Protein AF-A0A6P0RMG4-F1 (afdb_monomer)

Sequence (96 aa):
MMQESVIYQDILQKGKQIGEKRGLQIGLEQGEERGLQKGKASLVITLITYRFGNISEEIEAKIRSLSLSELNELAIALLNVTSLDDVMNWLSQFQN

Foldseek 3Di:
DCCPDPVNVVVVVVVVVVVVVVVVVVCVVVVVQLVLLQVLLVVLLVLCCVQANDDDPVLSVLSSPDHPVLSVVSVVVSVVDDYPVSSVVSSVVPDD

Solvent-accessible surface area (backbone atoms only — not comparable to full-atom values): 5544 Å² total; per-residue (Å²): 130,64,83,82,35,68,69,46,50,52,50,51,50,52,51,50,53,51,47,53,54,51,50,51,52,55,50,50,56,54,46,52,54,53,49,51,38,53,51,50,30,52,51,48,49,50,53,48,33,71,74,71,40,88,74,56,71,68,58,53,51,55,50,63,68,45,51,67,64,56,48,51,53,47,57,58,49,61,76,74,53,88,49,68,65,52,52,51,63,55,57,60,75,71,72,128

Radius of gyration: 22.78 Å; Cα contacts (8 Å, |Δi|>4): 42; chains: 1; bounding box: 42×23×68 Å

pLDDT: mean 92.43, std 9.29, range [44.78, 98.44]

Secondary structure (DSSP, 8-state):
--TT-HHHHHHHHHHHHHHHHHHHHHHHHHHHHHHHHHHHHHHHHHHHHHHH----HHHHHHHHHS-HHHHHHHHHHTTT--SHHHHHHHHGGG--

Structure (mmCIF, N/CA/C/O backbone):
data_AF-A0A6P0RMG4-F1
#
_entry.id   AF-A0A6P0RMG4-F1
#
loop_
_atom_site.group_PDB
_atom_site.id
_atom_site.type_symbol
_atom_site.label_atom_id
_atom_site.label_alt_id
_atom_site.label_comp_id
_atom_site.label_asym_id
_atom_site.label_entity_id
_atom_site.label_seq_id
_atom_site.pdbx_PDB_ins_code
_atom_site.Cartn_x
_atom_site.Cartn_y
_atom_site.Cartn_z
_atom_site.occupancy
_atom_site.B_iso_or_equiv
_atom_site.auth_seq_id
_atom_site.auth_comp_id
_atom_site.auth_asym_id
_atom_site.auth_atom_id
_atom_site.pdbx_PDB_model_num
ATOM 1 N N . MET A 1 1 ? 24.652 12.154 -46.753 1.00 54.66 1 MET A N 1
ATOM 2 C CA . MET A 1 1 ? 23.452 11.515 -46.174 1.00 54.66 1 MET A CA 1
ATOM 3 C C . MET A 1 1 ? 23.912 10.567 -45.074 1.00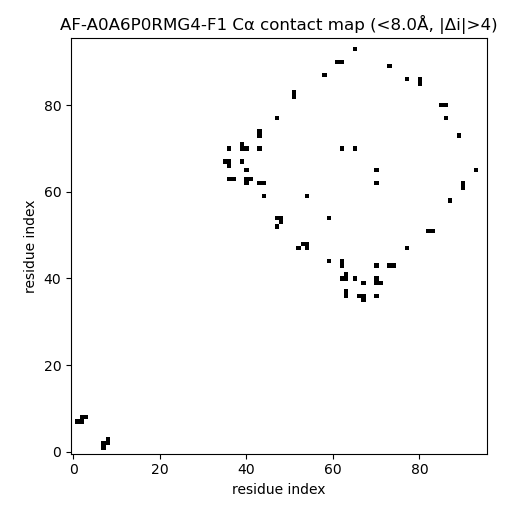 54.66 1 MET A C 1
ATOM 5 O O . MET A 1 1 ? 24.592 9.603 -45.383 1.00 54.66 1 MET A O 1
ATOM 9 N N . MET A 1 2 ? 23.664 10.894 -43.800 1.00 68.75 2 MET A N 1
ATOM 10 C CA . MET A 1 2 ? 24.051 10.045 -42.651 1.00 68.75 2 MET A CA 1
ATOM 11 C C . MET A 1 2 ? 22.919 9.115 -42.188 1.00 68.75 2 MET A C 1
ATOM 13 O O . MET A 1 2 ? 23.192 8.102 -41.559 1.00 68.75 2 MET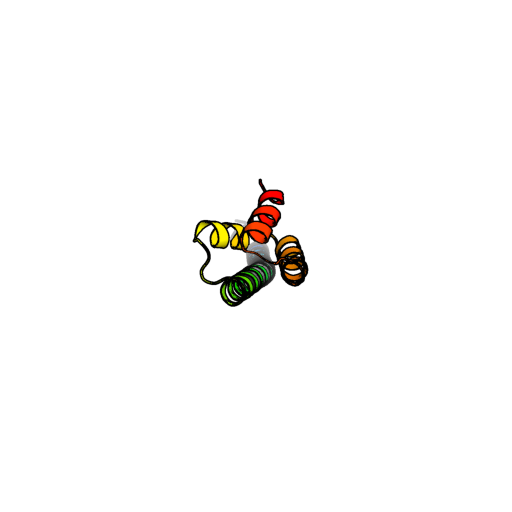 A O 1
ATOM 17 N N . GLN A 1 3 ? 21.666 9.440 -42.517 1.00 65.50 3 GLN A N 1
ATOM 18 C CA . GLN A 1 3 ? 20.473 8.735 -42.027 1.00 65.50 3 GLN A CA 1
ATOM 19 C C . GLN A 1 3 ? 20.254 7.351 -42.669 1.00 65.50 3 GLN A C 1
ATOM 21 O O . GLN A 1 3 ? 19.551 6.515 -42.109 1.00 65.50 3 GLN A O 1
ATOM 26 N N . GLU A 1 4 ? 20.898 7.083 -43.806 1.00 65.75 4 GLU A N 1
ATOM 27 C CA . GLU A 1 4 ? 20.872 5.782 -44.493 1.00 65.75 4 GLU A CA 1
ATOM 28 C C . GLU A 1 4 ? 22.114 4.928 -44.192 1.00 65.75 4 GLU A C 1
ATOM 30 O O . GLU A 1 4 ? 22.232 3.803 -44.670 1.00 65.75 4 GLU A O 1
ATOM 35 N N . SER A 1 5 ? 23.063 5.445 -43.400 1.00 84.94 5 SER A N 1
ATOM 36 C CA . SER A 1 5 ? 24.239 4.668 -43.013 1.00 84.94 5 SER A CA 1
ATOM 37 C C . SER A 1 5 ? 23.824 3.503 -42.118 1.00 84.94 5 SER A C 1
ATOM 39 O O . SER A 1 5 ? 23.082 3.688 -41.152 1.00 84.94 5 SER A O 1
ATOM 41 N N . VAL A 1 6 ? 24.372 2.318 -42.382 1.00 84.75 6 VAL A N 1
ATOM 42 C CA . VAL A 1 6 ? 24.205 1.123 -41.536 1.00 84.75 6 VAL A CA 1
ATOM 43 C C . VAL A 1 6 ? 24.552 1.434 -40.075 1.00 84.75 6 VAL A C 1
ATOM 45 O O . VAL A 1 6 ? 23.834 1.038 -39.165 1.00 84.75 6 VAL A O 1
ATOM 48 N N . ILE A 1 7 ? 25.580 2.260 -39.852 1.00 86.94 7 ILE A N 1
ATOM 49 C CA . ILE A 1 7 ? 26.005 2.693 -38.513 1.00 86.94 7 ILE A CA 1
ATOM 50 C C . ILE A 1 7 ? 24.896 3.488 -37.802 1.00 86.94 7 ILE A C 1
ATOM 52 O O . ILE A 1 7 ? 24.707 3.348 -36.596 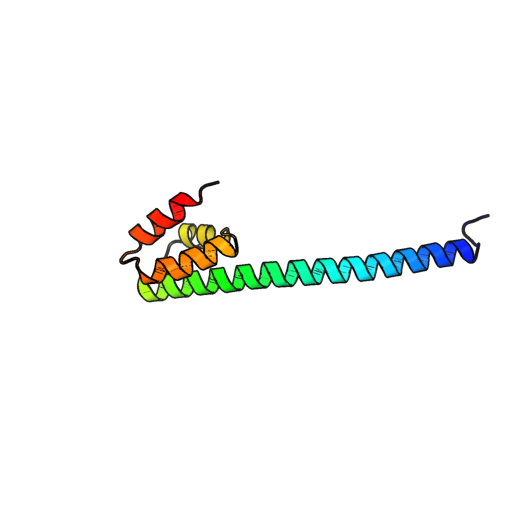1.00 86.94 7 ILE A O 1
ATOM 56 N N . TYR A 1 8 ? 24.145 4.317 -38.531 1.00 87.38 8 TYR A N 1
ATOM 57 C CA . TYR A 1 8 ? 23.041 5.093 -37.962 1.00 87.38 8 TYR A CA 1
ATOM 58 C C . TYR A 1 8 ? 21.865 4.190 -37.568 1.00 87.38 8 TYR A C 1
ATOM 60 O O . TYR A 1 8 ? 21.330 4.325 -36.466 1.00 87.38 8 TYR A O 1
ATOM 68 N N . GLN A 1 9 ? 21.515 3.228 -38.427 1.00 88.06 9 GLN A N 1
ATOM 69 C CA . GLN A 1 9 ? 20.476 2.235 -38.139 1.00 88.06 9 GLN A CA 1
ATOM 70 C C . GLN A 1 9 ? 20.848 1.364 -36.929 1.00 88.06 9 GLN A C 1
ATOM 72 O O . GLN A 1 9 ? 20.015 1.159 -36.047 1.00 88.06 9 GLN A O 1
ATOM 77 N N . ASP A 1 10 ? 22.115 0.956 -36.815 1.00 91.31 10 ASP A N 1
ATOM 78 C CA . ASP A 1 10 ? 22.625 0.209 -35.662 1.00 91.31 10 ASP A CA 1
ATOM 79 C C . ASP A 1 10 ? 22.509 1.003 -34.355 1.00 91.31 10 ASP A C 1
ATOM 81 O O . ASP A 1 10 ? 22.128 0.452 -33.319 1.00 91.31 10 ASP A O 1
ATOM 85 N N . ILE A 1 11 ? 22.832 2.301 -34.373 1.00 93.56 11 ILE A N 1
ATOM 86 C CA . ILE A 1 11 ? 22.707 3.170 -33.193 1.00 93.56 11 ILE A CA 1
ATOM 87 C C . ILE A 1 11 ? 21.238 3.304 -32.782 1.00 93.56 11 ILE A C 1
ATOM 89 O O . ILE A 1 11 ? 20.929 3.171 -31.596 1.00 93.56 11 ILE A O 1
ATOM 93 N N . LEU A 1 12 ? 20.328 3.520 -33.737 1.00 93.50 12 LEU A N 1
ATOM 94 C CA . LEU A 1 12 ? 18.891 3.595 -33.462 1.00 93.50 12 LEU A CA 1
ATOM 95 C C . LEU A 1 12 ? 18.350 2.278 -32.900 1.00 93.50 12 LEU A C 1
ATOM 97 O O . LEU A 1 12 ? 17.626 2.284 -31.902 1.00 93.50 12 LEU A O 1
ATOM 101 N N . GLN A 1 13 ? 18.732 1.146 -33.493 1.00 94.31 13 GLN A N 1
ATOM 102 C CA . GLN A 1 13 ? 18.304 -0.172 -33.036 1.00 94.31 13 GLN A CA 1
ATOM 103 C C . GLN A 1 13 ? 18.817 -0.466 -31.622 1.00 94.31 13 GLN A C 1
ATOM 105 O O . GLN A 1 13 ? 18.040 -0.897 -30.766 1.00 94.31 13 GLN A O 1
ATOM 110 N N . LYS A 1 14 ? 20.092 -0.175 -31.337 1.00 95.00 14 LYS A N 1
ATOM 111 C CA . LYS A 1 14 ? 20.665 -0.297 -29.987 1.00 95.00 14 LYS A CA 1
ATOM 112 C C . LYS A 1 14 ? 19.959 0.626 -28.997 1.00 95.00 14 LYS A C 1
ATOM 114 O O . LYS A 1 14 ? 19.623 0.188 -27.900 1.00 95.00 14 LYS A O 1
ATOM 119 N N . GLY A 1 15 ? 19.691 1.873 -29.383 1.00 97.25 15 GLY A N 1
ATOM 120 C CA . GLY A 1 15 ? 18.955 2.835 -28.564 1.00 97.25 15 GLY A CA 1
ATOM 121 C C . GLY A 1 15 ? 17.563 2.327 -28.189 1.00 97.25 15 GLY A C 1
ATOM 122 O O . GLY A 1 15 ? 17.209 2.332 -27.010 1.00 97.25 15 GLY A O 1
ATOM 123 N N . LYS A 1 16 ? 16.814 1.801 -29.165 1.00 97.50 16 LYS A N 1
ATOM 124 C CA . LYS A 1 16 ? 15.497 1.190 -28.942 1.00 97.50 16 LYS A CA 1
ATOM 125 C C . LYS A 1 16 ? 15.578 0.002 -27.980 1.00 97.50 16 LYS 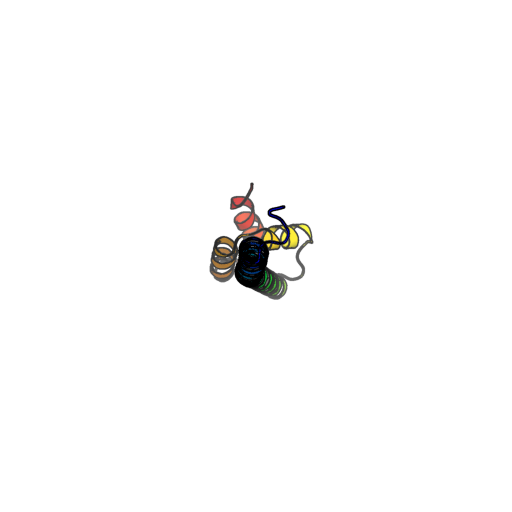A C 1
ATOM 127 O O . LYS A 1 16 ? 14.846 -0.025 -26.998 1.00 97.50 16 LYS A O 1
ATOM 132 N N . GLN A 1 17 ? 16.507 -0.928 -28.206 1.00 97.00 17 GLN A N 1
ATOM 133 C CA . GLN A 1 17 ? 16.689 -2.099 -27.338 1.00 97.00 17 GLN A CA 1
ATOM 134 C C . GLN A 1 17 ? 17.053 -1.713 -25.898 1.00 97.00 17 GLN A C 1
ATOM 136 O O . GLN A 1 17 ? 16.553 -2.313 -24.948 1.00 97.00 17 GLN A O 1
ATOM 141 N N . ILE A 1 18 ? 17.922 -0.714 -25.717 1.00 97.75 18 ILE A N 1
ATOM 142 C CA . ILE A 1 18 ? 18.284 -0.200 -24.390 1.00 97.75 18 ILE A CA 1
ATOM 143 C C . ILE A 1 18 ? 17.066 0.453 -23.728 1.00 97.75 18 ILE A C 1
ATOM 145 O O . ILE A 1 18 ? 16.820 0.212 -22.547 1.00 97.75 18 ILE A O 1
ATOM 149 N N . GLY A 1 19 ? 16.302 1.250 -24.478 1.00 98.06 19 GLY A N 1
ATOM 150 C CA . GLY A 1 19 ? 15.077 1.888 -24.000 1.00 98.06 19 GLY A CA 1
ATOM 151 C C . GLY A 1 19 ? 14.029 0.875 -23.540 1.00 98.06 19 GLY A C 1
ATOM 152 O O . GLY A 1 19 ? 13.524 0.996 -22.429 1.00 98.06 19 GLY A O 1
ATOM 153 N N . GLU A 1 20 ? 13.764 -0.160 -24.339 1.00 98.00 20 GLU A N 1
ATOM 154 C CA . GLU A 1 20 ? 12.825 -1.239 -24.002 1.00 98.00 20 GLU A CA 1
ATOM 155 C C . GLU A 1 20 ? 13.268 -2.008 -22.752 1.00 98.00 20 GLU A C 1
ATOM 157 O O . GLU A 1 20 ? 12.469 -2.202 -21.837 1.00 98.00 20 GLU A O 1
ATOM 162 N N . LYS A 1 21 ? 14.553 -2.382 -22.663 1.00 97.75 21 LYS A N 1
ATOM 163 C CA . LYS A 1 21 ? 15.095 -3.075 -21.483 1.00 97.75 21 LYS A CA 1
ATOM 164 C C . LYS A 1 21 ? 14.978 -2.231 -20.215 1.00 97.75 21 LYS A C 1
ATOM 166 O O . LYS A 1 21 ? 14.526 -2.737 -19.193 1.00 97.75 21 LYS A O 1
ATOM 171 N N . ARG A 1 22 ? 15.357 -0.949 -20.280 1.00 97.50 22 ARG A N 1
ATOM 172 C CA . ARG A 1 22 ? 15.256 -0.028 -19.135 1.00 97.50 22 ARG A CA 1
ATOM 173 C C . ARG A 1 22 ? 13.805 0.215 -18.737 1.00 97.50 22 ARG A C 1
ATOM 175 O O . ARG A 1 22 ? 13.496 0.174 -17.555 1.00 97.50 22 ARG A O 1
ATOM 182 N N . GLY A 1 23 ? 12.925 0.440 -19.711 1.00 98.25 23 GLY A N 1
ATOM 183 C CA . GLY A 1 23 ? 11.501 0.652 -19.467 1.00 98.25 23 GLY A CA 1
ATOM 184 C C . GLY A 1 23 ? 10.846 -0.552 -18.795 1.00 98.25 23 GLY A C 1
ATOM 185 O O . GLY A 1 23 ? 10.119 -0.378 -17.821 1.00 98.25 23 GLY A O 1
ATOM 186 N N . LEU A 1 24 ? 11.157 -1.767 -19.259 1.00 98.38 24 LEU A N 1
ATOM 187 C CA . LEU A 1 24 ? 10.673 -2.997 -18.636 1.00 98.38 24 LEU A CA 1
ATOM 188 C C . LEU A 1 24 ? 11.190 -3.147 -17.203 1.00 98.38 24 LEU A C 1
ATOM 190 O O . LEU A 1 24 ? 10.400 -3.431 -16.309 1.00 98.38 24 LEU A O 1
ATOM 194 N N . GLN A 1 25 ? 12.489 -2.931 -16.978 1.00 98.00 25 GLN A N 1
ATOM 195 C CA . GLN A 1 25 ? 13.082 -3.044 -15.646 1.00 98.00 25 GLN A CA 1
ATOM 196 C C . GLN A 1 25 ? 12.446 -2.056 -14.656 1.00 98.00 25 GLN A C 1
ATOM 198 O O . GLN A 1 25 ? 11.955 -2.472 -13.611 1.00 98.00 25 GLN A O 1
ATOM 203 N N . ILE A 1 26 ? 12.374 -0.773 -15.022 1.00 98.00 26 ILE A N 1
ATOM 204 C CA . ILE A 1 26 ? 11.762 0.270 -14.185 1.00 98.00 26 ILE A CA 1
ATO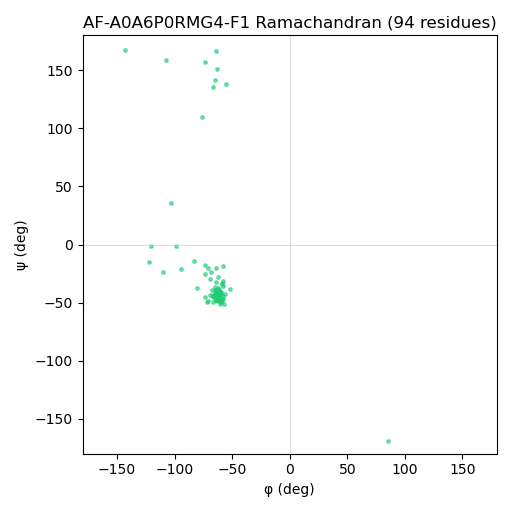M 205 C C . ILE A 1 26 ? 10.282 -0.044 -13.931 1.00 98.00 26 ILE A C 1
ATOM 207 O O . ILE A 1 26 ? 9.793 0.122 -12.817 1.00 98.00 26 ILE A O 1
ATOM 211 N N . GLY A 1 27 ? 9.558 -0.506 -14.955 1.00 98.38 27 GLY A N 1
ATOM 212 C CA . GLY A 1 27 ? 8.145 -0.857 -14.833 1.00 98.38 27 GLY A CA 1
ATOM 213 C C . GLY A 1 27 ? 7.894 -2.035 -13.889 1.00 98.38 27 GLY A C 1
ATOM 214 O O . GLY A 1 27 ? 6.934 -1.994 -13.120 1.00 98.38 27 GLY A O 1
ATOM 215 N N . LEU A 1 28 ? 8.755 -3.056 -13.918 1.00 98.44 28 LEU A N 1
ATOM 216 C CA . LEU A 1 28 ? 8.680 -4.201 -13.007 1.00 98.44 28 LEU A CA 1
ATOM 217 C C . LEU A 1 28 ? 8.963 -3.784 -11.563 1.00 98.44 28 LEU A C 1
ATOM 219 O O . LEU A 1 28 ? 8.146 -4.072 -10.694 1.00 98.44 28 LEU A O 1
ATOM 223 N N . GLU A 1 29 ? 10.050 -3.046 -11.326 1.00 97.69 29 GLU A N 1
ATOM 224 C CA . GLU A 1 29 ? 10.429 -2.565 -9.989 1.00 97.69 29 GLU A CA 1
ATOM 225 C C . GLU A 1 29 ? 9.326 -1.674 -9.385 1.00 97.69 29 GLU A C 1
ATOM 227 O O . GLU A 1 29 ? 8.851 -1.922 -8.275 1.00 97.69 29 GLU A O 1
ATOM 232 N N . GLN A 1 30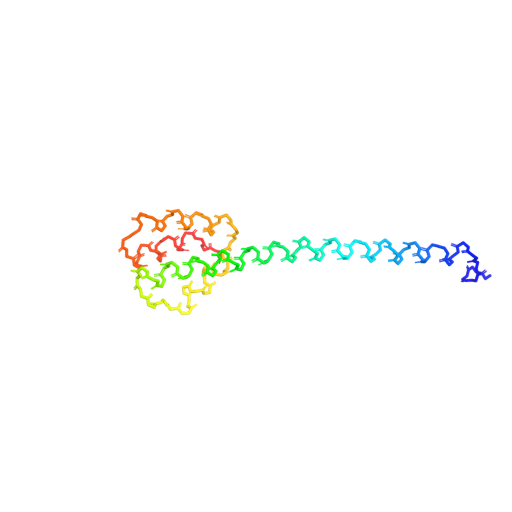 ? 8.820 -0.696 -10.148 1.00 96.88 30 GLN A N 1
ATOM 233 C CA . GLN A 1 30 ? 7.720 0.166 -9.696 1.00 96.88 30 GLN A CA 1
ATOM 234 C C . GLN A 1 30 ? 6.412 -0.607 -9.489 1.00 96.88 30 GLN A C 1
ATOM 236 O O . GLN A 1 30 ? 5.618 -0.271 -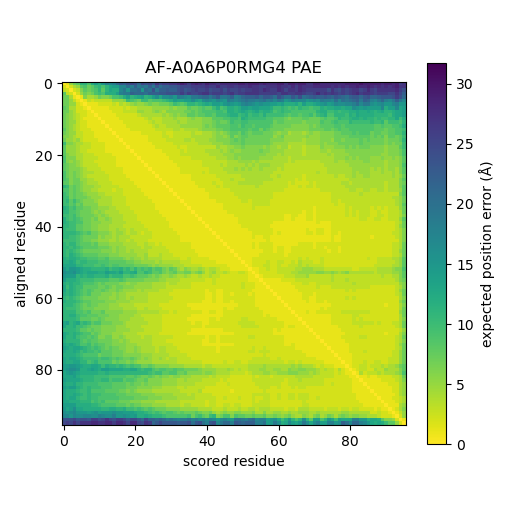8.608 1.00 96.88 30 GLN A O 1
ATOM 241 N N . GLY A 1 31 ? 6.142 -1.604 -10.333 1.00 98.00 31 GLY A N 1
ATOM 242 C CA . GLY A 1 31 ? 4.951 -2.442 -10.235 1.00 98.00 31 GLY A CA 1
ATOM 243 C C . GLY A 1 31 ? 4.958 -3.303 -8.976 1.00 98.00 31 GLY A C 1
ATOM 244 O O . GLY A 1 31 ? 3.945 -3.365 -8.277 1.00 98.00 31 GLY A O 1
ATOM 245 N N . GLU A 1 32 ? 6.099 -3.917 -8.668 1.00 97.88 32 GLU A N 1
ATOM 246 C CA . GLU A 1 32 ? 6.305 -4.730 -7.470 1.00 97.88 32 GLU A CA 1
ATOM 247 C C . GLU A 1 32 ? 6.162 -3.892 -6.196 1.00 97.88 32 GLU A C 1
ATOM 249 O O . GLU A 1 32 ? 5.374 -4.246 -5.317 1.00 97.88 32 GLU A O 1
ATOM 254 N N . GLU A 1 33 ? 6.826 -2.734 -6.129 1.00 95.81 33 GLU A N 1
ATOM 255 C CA . GLU A 1 33 ? 6.758 -1.840 -4.969 1.00 95.81 33 GLU A CA 1
ATOM 256 C C . GLU A 1 33 ? 5.324 -1.345 -4.712 1.00 95.81 33 GLU A C 1
ATOM 258 O O . GLU A 1 33 ? 4.795 -1.474 -3.602 1.00 95.81 33 GLU A O 1
ATOM 263 N N . ARG A 1 34 ? 4.640 -0.859 -5.759 1.00 95.94 34 ARG A N 1
ATOM 264 C CA . ARG A 1 34 ? 3.237 -0.414 -5.663 1.00 95.94 34 ARG A CA 1
ATOM 265 C C . ARG A 1 34 ? 2.301 -1.561 -5.293 1.00 95.94 34 ARG A C 1
ATOM 267 O O . ARG A 1 34 ? 1.347 -1.353 -4.542 1.00 95.94 34 ARG A O 1
ATOM 274 N N . GLY A 1 35 ? 2.531 -2.752 -5.842 1.00 98.12 35 GLY A N 1
ATOM 275 C CA . GLY A 1 35 ? 1.748 -3.950 -5.545 1.00 98.12 35 GLY A CA 1
ATOM 276 C C . GLY A 1 35 ? 1.874 -4.352 -4.078 1.00 98.12 35 GLY A C 1
ATOM 277 O O . GLY A 1 35 ? 0.862 -4.572 -3.409 1.00 98.12 35 GLY A O 1
ATOM 278 N N . LEU A 1 36 ? 3.101 -4.355 -3.557 1.00 97.75 36 LEU A N 1
ATOM 279 C CA . LEU A 1 36 ? 3.386 -4.660 -2.160 1.00 97.75 36 LEU A CA 1
ATOM 280 C C . LEU A 1 36 ? 2.744 -3.637 -1.212 1.00 97.75 36 LEU A C 1
ATOM 282 O O . LEU A 1 36 ? 2.116 -4.033 -0.229 1.00 97.75 36 LEU A O 1
ATOM 286 N N . GLN A 1 37 ? 2.843 -2.338 -1.517 1.00 97.12 37 GLN A N 1
ATOM 287 C CA . GLN A 1 37 ? 2.248 -1.276 -0.696 1.00 97.12 37 GLN A CA 1
ATOM 288 C C . GLN A 1 37 ? 0.724 -1.402 -0.648 1.00 97.12 37 GLN A C 1
ATOM 290 O O . GLN A 1 37 ? 0.137 -1.418 0.435 1.00 97.12 37 GLN A O 1
ATOM 295 N N . LYS A 1 38 ? 0.081 -1.584 -1.808 1.00 98.12 38 LYS A N 1
ATOM 296 C CA . LYS A 1 38 ? -1.372 -1.799 -1.894 1.00 98.12 38 LYS A CA 1
ATOM 297 C C . LYS A 1 38 ? -1.813 -3.046 -1.131 1.00 98.12 38 LYS A C 1
ATOM 299 O O . LYS A 1 38 ? -2.820 -2.994 -0.426 1.00 98.12 38 LYS A O 1
ATOM 304 N N . GLY A 1 39 ? -1.064 -4.142 -1.253 1.00 98.38 39 GLY A N 1
ATOM 305 C CA . GLY A 1 39 ? -1.341 -5.389 -0.542 1.00 98.38 39 GLY A CA 1
ATOM 306 C C . GLY A 1 39 ? -1.271 -5.217 0.976 1.00 98.38 39 GLY A C 1
ATOM 307 O O . GLY A 1 39 ? -2.205 -5.601 1.680 1.00 98.38 39 GLY A O 1
ATOM 308 N N . LYS A 1 40 ? -0.216 -4.570 1.483 1.00 98.06 40 LYS A N 1
ATOM 309 C CA . LYS A 1 40 ? -0.069 -4.289 2.918 1.00 98.06 40 LYS A CA 1
ATOM 310 C C . LYS A 1 40 ? -1.143 -3.344 3.445 1.00 98.06 40 LYS A C 1
ATOM 312 O O . LYS A 1 40 ? -1.741 -3.648 4.471 1.00 98.06 40 LYS A O 1
ATOM 317 N N . ALA A 1 41 ? -1.436 -2.255 2.735 1.00 98.19 41 ALA A N 1
ATOM 318 C CA . ALA A 1 41 ? -2.510 -1.339 3.115 1.00 98.19 41 ALA A CA 1
ATOM 319 C C . ALA A 1 41 ? -3.858 -2.067 3.190 1.00 98.19 41 ALA A C 1
ATOM 321 O O . ALA A 1 41 ? -4.585 -1.922 4.168 1.00 98.19 41 ALA A O 1
ATOM 322 N N . SER A 1 42 ? -4.164 -2.914 2.201 1.00 98.25 42 SER A N 1
ATOM 323 C CA . SER A 1 42 ? -5.385 -3.722 2.209 1.00 98.25 42 SER A CA 1
ATOM 324 C C . SER A 1 42 ? -5.438 -4.689 3.390 1.00 98.25 42 SER A C 1
ATOM 326 O O . SER A 1 42 ? -6.501 -4.858 3.975 1.00 98.25 42 SER A O 1
ATOM 328 N N . LEU A 1 43 ? -4.319 -5.325 3.745 1.00 97.94 43 LEU A N 1
ATOM 329 C CA . LEU A 1 43 ? -4.258 -6.217 4.901 1.00 97.94 43 LEU A CA 1
ATOM 330 C C . LEU A 1 43 ? -4.495 -5.450 6.205 1.00 97.94 43 LEU A C 1
ATOM 332 O O . LEU A 1 43 ? -5.301 -5.883 7.021 1.00 97.94 43 LEU A O 1
ATOM 336 N N . VAL A 1 44 ? -3.832 -4.307 6.384 1.00 97.50 44 VAL A N 1
ATOM 337 C CA . VAL A 1 44 ? -3.996 -3.445 7.563 1.00 97.50 44 VAL A CA 1
ATOM 338 C C . VAL A 1 44 ? -5.446 -2.987 7.709 1.00 97.50 44 VAL A C 1
ATOM 340 O O . VAL A 1 44 ? -6.008 -3.118 8.793 1.00 97.50 44 VAL A O 1
ATOM 343 N N . ILE A 1 45 ? -6.074 -2.526 6.622 1.00 97.62 45 ILE A N 1
ATOM 344 C CA . ILE A 1 45 ? -7.497 -2.157 6.612 1.00 97.62 45 ILE A CA 1
ATOM 345 C C . ILE A 1 45 ? -8.349 -3.351 7.049 1.00 97.62 45 ILE A C 1
ATOM 347 O O . ILE A 1 45 ? -9.109 -3.223 8.001 1.00 97.62 45 ILE A O 1
ATOM 351 N N . THR A 1 46 ? -8.161 -4.532 6.449 1.00 97.56 46 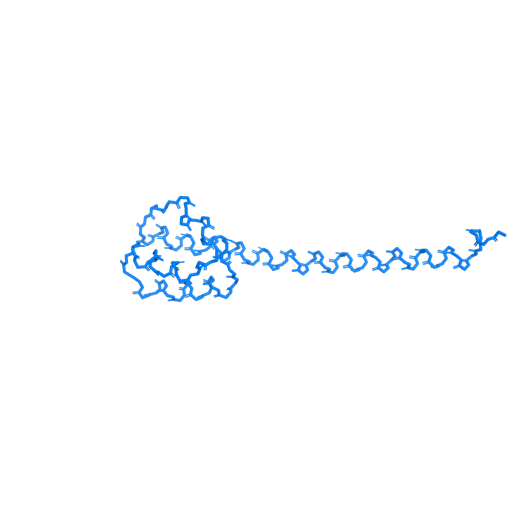THR A N 1
ATOM 352 C CA . THR A 1 46 ? -8.899 -5.749 6.831 1.00 97.56 46 THR A CA 1
ATOM 353 C C . THR A 1 46 ? -8.737 -6.088 8.314 1.00 97.56 46 THR A C 1
ATOM 355 O O . THR A 1 46 ? -9.719 -6.433 8.968 1.00 97.56 46 THR A O 1
ATOM 358 N N . LEU A 1 47 ? -7.524 -5.982 8.867 1.00 95.75 47 LEU A N 1
ATOM 359 C CA . LEU A 1 47 ? -7.259 -6.254 10.283 1.00 95.75 47 LEU A CA 1
ATOM 360 C C . LEU A 1 47 ? -7.990 -5.272 11.204 1.00 95.75 47 LEU A C 1
ATOM 362 O O . LEU A 1 47 ? -8.612 -5.692 12.180 1.00 95.75 47 LEU A O 1
ATOM 366 N N . ILE A 1 48 ? -7.940 -3.978 10.883 1.00 96.12 48 ILE A N 1
ATOM 367 C CA . ILE A 1 48 ? -8.637 -2.931 11.639 1.00 96.12 48 ILE A CA 1
ATOM 368 C C . ILE A 1 48 ? -10.146 -3.150 11.548 1.00 96.12 48 ILE A C 1
ATOM 370 O O . ILE A 1 48 ? -10.815 -3.168 12.579 1.00 96.12 48 ILE A O 1
ATOM 374 N N . THR A 1 49 ? -10.669 -3.389 10.343 1.00 96.12 49 THR A N 1
ATOM 375 C CA . THR A 1 49 ? -12.099 -3.616 10.121 1.00 96.12 49 THR A CA 1
ATOM 376 C C . THR A 1 49 ? -12.602 -4.853 10.856 1.00 96.12 49 THR A C 1
ATOM 378 O O . THR A 1 49 ? -13.676 -4.830 11.452 1.00 96.12 49 THR A O 1
ATOM 381 N N . TYR A 1 50 ? -11.816 -5.931 10.872 1.00 95.56 50 TYR A N 1
ATOM 382 C CA . TYR A 1 50 ? -12.169 -7.148 11.597 1.00 95.56 50 TYR A CA 1
ATOM 383 C C . TYR A 1 50 ? -12.172 -6.940 13.117 1.00 95.56 50 TYR A C 1
ATOM 385 O O . TYR A 1 50 ? -13.036 -7.472 13.812 1.00 95.56 50 TYR A O 1
ATOM 393 N N . ARG A 1 51 ? -11.214 -6.170 13.648 1.00 94.56 51 ARG A N 1
ATOM 394 C CA . ARG A 1 51 ? -11.061 -5.974 15.095 1.00 94.56 51 ARG A CA 1
ATOM 395 C C . ARG A 1 51 ? -12.019 -4.931 15.673 1.00 94.56 51 ARG A C 1
ATOM 397 O O . ARG A 1 51 ? -12.487 -5.107 16.795 1.00 94.56 51 ARG A O 1
ATOM 404 N N . PHE A 1 52 ? -12.283 -3.856 14.936 1.00 94.25 52 PHE A N 1
ATOM 405 C CA . PHE A 1 52 ? -12.991 -2.675 15.440 1.00 94.25 52 PHE A CA 1
ATOM 406 C C . PHE A 1 52 ? -14.289 -2.355 14.687 1.00 94.25 52 PHE A C 1
ATOM 408 O O . PHE A 1 52 ? -15.002 -1.432 15.074 1.00 94.25 52 PHE A O 1
ATOM 415 N N . GLY A 1 53 ? -14.629 -3.130 13.655 1.00 92.62 53 GLY A N 1
ATOM 416 C CA . GLY A 1 53 ? -15.778 -2.872 12.791 1.00 92.62 53 GLY A CA 1
ATOM 417 C C . GLY A 1 53 ? -15.450 -1.895 11.663 1.00 92.62 53 GLY A C 1
ATOM 418 O O . GLY A 1 53 ? -14.291 -1.581 11.404 1.00 92.62 53 GLY A O 1
ATOM 419 N N . ASN A 1 54 ? -16.476 -1.426 10.952 1.00 92.50 54 ASN A N 1
ATOM 420 C CA . ASN A 1 54 ? -16.281 -0.524 9.817 1.00 92.50 54 ASN A CA 1
ATOM 421 C C . ASN A 1 54 ? -15.486 0.732 10.205 1.00 92.50 54 ASN A C 1
ATOM 423 O O . ASN A 1 54 ? -15.749 1.358 11.230 1.00 92.50 54 ASN A O 1
ATOM 427 N N . ILE A 1 55 ? -14.564 1.120 9.328 1.00 94.25 55 ILE A N 1
ATOM 428 C CA . ILE A 1 55 ? -13.810 2.371 9.425 1.00 94.25 55 ILE A CA 1
ATOM 429 C C . ILE A 1 55 ? -14.289 3.357 8.362 1.00 94.25 55 ILE A C 1
ATOM 431 O O . ILE A 1 55 ? -14.921 2.964 7.382 1.00 94.25 55 ILE A O 1
ATOM 435 N N . SER A 1 56 ? -14.034 4.647 8.575 1.00 93.75 56 SER A N 1
ATOM 436 C CA . SER A 1 56 ? -14.406 5.687 7.615 1.00 93.75 56 SER A CA 1
ATOM 437 C C . SER A 1 56 ? -13.499 5.670 6.380 1.00 93.75 56 SER A C 1
ATOM 439 O O . SER A 1 56 ? -12.343 5.243 6.439 1.00 93.75 56 SER A O 1
ATOM 441 N N . GLU A 1 57 ? -14.001 6.215 5.269 1.00 93.88 57 GLU A N 1
ATOM 442 C CA . GLU A 1 57 ? -13.219 6.393 4.036 1.00 93.88 57 GLU A CA 1
ATOM 443 C C . GLU A 1 57 ? -11.960 7.246 4.258 1.00 93.88 57 GLU A C 1
ATOM 445 O O . GLU A 1 57 ? -10.931 7.011 3.630 1.00 93.88 57 GLU A O 1
ATOM 450 N N . GLU A 1 58 ? -12.013 8.205 5.187 1.00 92.31 58 GLU A N 1
ATOM 451 C CA . GLU A 1 58 ? -10.867 9.035 5.566 1.00 92.31 58 GLU A CA 1
ATOM 452 C C . GLU A 1 58 ? -9.732 8.195 6.172 1.00 92.31 58 GLU A C 1
ATOM 454 O O . GLU A 1 58 ? -8.570 8.339 5.782 1.00 92.31 58 GLU A O 1
ATOM 459 N N . ILE A 1 59 ? -10.065 7.274 7.084 1.00 92.44 59 ILE A N 1
ATOM 460 C CA . ILE A 1 59 ? -9.085 6.374 7.702 1.00 92.44 59 ILE A CA 1
ATOM 461 C C . ILE A 1 59 ? -8.503 5.433 6.645 1.00 92.44 59 ILE A C 1
ATOM 463 O O . ILE A 1 59 ? -7.286 5.250 6.592 1.00 92.44 59 ILE A O 1
ATOM 467 N N . GLU A 1 60 ? -9.340 4.876 5.764 1.00 95.69 60 GLU A N 1
ATOM 468 C CA . GLU A 1 60 ? -8.856 4.045 4.657 1.00 95.69 60 GLU A CA 1
ATOM 469 C C . GLU A 1 60 ? -7.896 4.800 3.737 1.00 95.69 60 GLU A C 1
ATOM 471 O O . GLU A 1 60 ? -6.830 4.278 3.400 1.00 95.69 60 GLU A O 1
ATOM 476 N N . ALA A 1 61 ? -8.254 6.020 3.329 1.00 94.75 61 ALA A N 1
ATOM 477 C CA . ALA A 1 61 ? -7.423 6.845 2.461 1.00 94.75 61 ALA A CA 1
ATOM 478 C C . ALA A 1 61 ? -6.064 7.124 3.110 1.00 94.75 61 ALA A C 1
ATOM 480 O O . ALA A 1 61 ? -5.029 6.973 2.456 1.00 94.75 61 ALA A O 1
ATOM 481 N N . LYS A 1 62 ? -6.063 7.434 4.411 1.00 95.00 62 LYS A N 1
ATOM 482 C CA . LYS A 1 62 ? -4.841 7.686 5.172 1.00 95.00 62 LYS A CA 1
ATOM 483 C C . LYS A 1 62 ? -3.956 6.448 5.285 1.00 95.00 62 LYS A C 1
ATOM 485 O O . LYS A 1 62 ? -2.752 6.547 5.087 1.00 95.00 62 LYS A O 1
ATOM 490 N N . ILE A 1 63 ? -4.530 5.268 5.523 1.00 96.12 63 ILE A N 1
ATOM 491 C CA . ILE A 1 63 ? -3.764 4.010 5.532 1.00 96.12 63 ILE A CA 1
ATOM 492 C C . ILE A 1 63 ? -3.175 3.727 4.143 1.00 96.12 63 ILE A C 1
ATOM 494 O O . ILE A 1 63 ? -2.030 3.298 4.031 1.00 96.12 63 ILE A O 1
ATOM 498 N N . ARG A 1 64 ? -3.926 3.985 3.066 1.00 96.31 64 ARG A N 1
ATOM 499 C CA . ARG A 1 64 ? -3.454 3.766 1.687 1.00 96.31 64 ARG A CA 1
ATOM 500 C C . ARG A 1 64 ? -2.345 4.727 1.260 1.00 96.31 64 ARG A C 1
ATOM 502 O O . ARG A 1 64 ? -1.602 4.378 0.345 1.00 96.31 64 ARG A O 1
ATOM 509 N N . SER A 1 65 ? -2.228 5.898 1.888 1.00 95.06 65 SER A N 1
ATOM 510 C CA . SER A 1 65 ? -1.135 6.842 1.628 1.00 95.06 65 SER A CA 1
ATOM 511 C C . SER A 1 65 ? 0.149 6.525 2.397 1.00 95.06 65 SER A C 1
ATOM 513 O O . SER A 1 65 ? 1.191 7.070 2.045 1.00 95.06 65 SER A O 1
ATOM 515 N N . LEU A 1 66 ? 0.100 5.650 3.409 1.00 95.75 66 LEU A N 1
ATOM 516 C CA . LEU A 1 66 ? 1.282 5.260 4.179 1.00 95.75 66 LEU A CA 1
ATOM 517 C C . LEU A 1 66 ? 2.296 4.502 3.315 1.00 95.75 66 LEU A C 1
ATOM 519 O O . LEU A 1 66 ? 1.944 3.653 2.489 1.00 95.75 66 LEU A O 1
ATOM 523 N N . SER A 1 67 ? 3.573 4.775 3.549 1.00 95.31 67 SER A N 1
ATOM 524 C CA . SER A 1 67 ? 4.704 4.031 3.004 1.00 95.31 67 SER A CA 1
ATOM 525 C C . SER A 1 67 ? 4.741 2.584 3.513 1.00 95.31 67 SER A C 1
ATOM 527 O O . SER A 1 67 ? 4.093 2.204 4.489 1.00 95.31 67 SER A O 1
ATOM 529 N N . LEU A 1 68 ? 5.558 1.745 2.870 1.00 95.50 68 LEU A N 1
ATOM 530 C CA . LEU A 1 68 ? 5.742 0.349 3.279 1.00 95.50 68 LEU A CA 1
ATOM 531 C C . LEU A 1 68 ? 6.256 0.182 4.718 1.00 95.50 68 LEU A C 1
ATOM 533 O O . LEU A 1 68 ? 5.908 -0.817 5.354 1.00 95.50 68 LEU A O 1
ATOM 537 N N . SER A 1 69 ? 7.089 1.110 5.206 1.00 95.19 69 SER A N 1
ATOM 538 C CA . SER A 1 69 ? 7.605 1.079 6.584 1.00 95.19 69 SER A CA 1
ATOM 539 C C . SER A 1 69 ? 6.506 1.428 7.574 1.00 95.19 69 SER A C 1
ATOM 541 O O . SER A 1 69 ? 6.236 0.655 8.487 1.00 95.19 69 SER A O 1
ATOM 543 N N . GLU A 1 70 ? 5.792 2.523 7.325 1.00 96.06 70 GLU A N 1
ATOM 544 C CA . GLU A 1 70 ? 4.695 2.978 8.180 1.00 96.06 70 GLU A CA 1
ATOM 545 C C . GLU A 1 70 ? 3.572 1.931 8.245 1.00 96.06 70 GLU A C 1
ATOM 547 O O . GLU A 1 70 ? 3.035 1.659 9.314 1.00 96.06 70 GLU A O 1
ATOM 552 N N . LEU A 1 71 ? 3.264 1.251 7.134 1.00 96.88 71 LEU A N 1
ATOM 553 C CA . LEU A 1 71 ? 2.313 0.133 7.126 1.00 96.88 71 LEU A CA 1
ATOM 554 C C . LEU A 1 71 ? 2.768 -1.047 7.996 1.00 96.88 71 LEU A C 1
ATOM 556 O O . LEU A 1 71 ? 1.941 -1.677 8.656 1.00 96.88 71 LEU A O 1
ATOM 560 N N . ASN A 1 72 ? 4.064 -1.368 7.998 1.00 95.38 72 ASN A N 1
ATOM 561 C CA . ASN A 1 72 ? 4.609 -2.413 8.867 1.00 95.38 72 ASN A CA 1
ATOM 562 C C . ASN A 1 72 ? 4.537 -2.005 10.342 1.00 95.38 72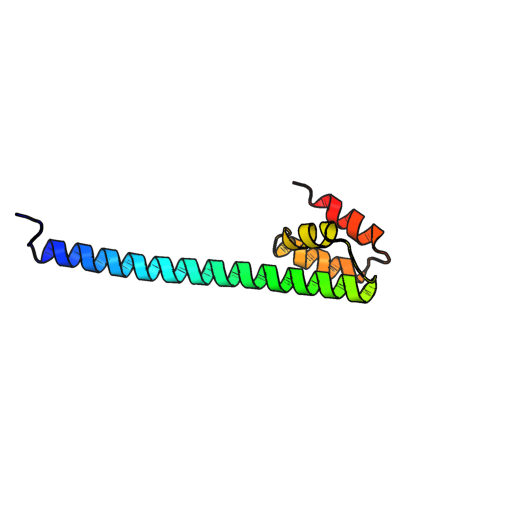 ASN A C 1
ATOM 564 O O . ASN A 1 72 ? 4.158 -2.815 11.186 1.00 95.38 72 ASN A O 1
ATOM 568 N N . GLU A 1 73 ? 4.902 -0.763 10.646 1.00 95.50 73 GLU A N 1
ATOM 569 C CA . GLU A 1 73 ? 4.855 -0.219 12.002 1.00 95.50 73 GLU A CA 1
ATOM 570 C C . GLU A 1 73 ? 3.422 -0.191 12.531 1.00 95.50 73 GLU A C 1
ATOM 572 O O . GLU A 1 73 ? 3.181 -0.648 13.650 1.00 95.50 73 GLU A O 1
ATOM 577 N N . LEU A 1 74 ? 2.458 0.220 11.701 1.00 95.50 74 LEU A N 1
ATOM 578 C CA . LEU A 1 74 ? 1.040 0.148 12.029 1.00 95.50 74 LEU A CA 1
ATOM 579 C C . LEU A 1 74 ? 0.614 -1.296 12.296 1.00 95.50 74 LEU A C 1
ATOM 581 O O . LEU A 1 74 ? 0.001 -1.558 13.323 1.00 95.50 74 LEU A O 1
ATOM 585 N N . ALA A 1 75 ? 0.975 -2.256 11.439 1.00 94.25 75 ALA A N 1
ATOM 586 C CA . ALA A 1 75 ? 0.620 -3.664 11.641 1.00 94.25 75 ALA A CA 1
ATOM 587 C C . ALA A 1 75 ? 1.139 -4.234 12.977 1.00 94.25 75 ALA A C 1
ATOM 589 O O . ALA A 1 75 ? 0.450 -5.033 13.612 1.00 94.25 75 ALA A O 1
ATOM 590 N N . ILE A 1 76 ? 2.321 -3.806 13.430 1.00 94.25 76 ILE A N 1
ATOM 591 C CA . ILE A 1 76 ? 2.869 -4.179 14.742 1.00 94.25 76 ILE A CA 1
ATOM 592 C C . ILE A 1 76 ? 2.130 -3.441 15.865 1.00 94.25 76 ILE A C 1
ATOM 594 O O . ILE A 1 76 ? 1.740 -4.060 16.856 1.00 94.25 76 ILE A O 1
ATOM 598 N N . ALA A 1 77 ? 1.897 -2.134 15.716 1.00 93.56 77 ALA A N 1
ATOM 599 C CA . ALA A 1 77 ? 1.151 -1.331 16.684 1.00 93.56 77 ALA A CA 1
ATOM 600 C C . ALA A 1 77 ? -0.275 -1.868 16.887 1.00 93.56 77 ALA A C 1
ATOM 602 O O . ALA A 1 77 ? -0.770 -1.888 18.018 1.00 93.56 77 ALA A O 1
ATOM 603 N N . LEU A 1 78 ? -0.891 -2.405 15.825 1.00 94.00 78 LEU A N 1
ATOM 604 C CA . LEU A 1 78 ? -2.205 -3.040 15.862 1.00 94.00 78 LEU A CA 1
ATOM 605 C C . LEU A 1 78 ? -2.290 -4.210 16.845 1.00 94.00 78 LEU A C 1
ATOM 607 O O . LEU A 1 78 ? -3.398 -4.568 17.226 1.00 94.00 78 LEU A O 1
ATOM 611 N N . LEU A 1 79 ? -1.176 -4.798 17.283 1.00 92.88 79 LEU A N 1
ATOM 612 C CA . LEU A 1 79 ? -1.181 -5.844 18.309 1.00 92.88 79 LEU A CA 1
ATOM 613 C C . LEU A 1 79 ? -1.464 -5.289 19.715 1.00 92.88 79 LEU A C 1
ATOM 615 O O . LEU A 1 79 ? -1.997 -6.013 20.552 1.00 92.88 79 LEU A O 1
ATOM 619 N N . ASN A 1 80 ? -1.162 -4.011 19.961 1.00 93.25 80 ASN A N 1
ATOM 620 C CA . ASN A 1 80 ? -1.241 -3.383 21.285 1.00 93.25 80 ASN A CA 1
ATOM 621 C C . ASN A 1 80 ? -2.378 -2.361 21.425 1.00 93.25 80 ASN A C 1
ATOM 623 O O . ASN A 1 80 ? -2.824 -2.108 22.540 1.00 93.25 80 ASN A O 1
ATOM 627 N N . VAL A 1 81 ? -2.862 -1.780 20.322 1.00 91.81 81 VAL A N 1
ATOM 628 C CA . VAL A 1 81 ? -4.017 -0.862 20.351 1.00 91.81 81 VAL A CA 1
ATOM 629 C C . VAL A 1 81 ? -5.281 -1.570 20.834 1.00 91.81 81 VAL A C 1
ATOM 631 O O . VAL A 1 81 ? -5.443 -2.777 20.634 1.00 91.81 81 VAL A O 1
ATOM 634 N N . THR A 1 82 ? -6.191 -0.828 21.456 1.00 92.19 82 THR A N 1
ATOM 635 C CA . THR A 1 82 ? -7.419 -1.374 22.062 1.00 92.19 82 THR A CA 1
ATOM 636 C C . THR A 1 82 ? -8.696 -0.765 21.506 1.00 92.19 82 THR A C 1
ATOM 638 O O . THR A 1 82 ? -9.766 -1.348 21.678 1.00 92.19 82 THR A O 1
ATOM 641 N N . SER A 1 83 ? -8.586 0.358 20.801 1.00 92.75 83 SER A N 1
ATOM 642 C CA . SER A 1 83 ? -9.710 1.095 20.241 1.00 92.75 83 SER A CA 1
ATOM 643 C C . SER A 1 83 ? -9.384 1.692 18.871 1.00 92.75 83 SER A C 1
ATOM 645 O O . SER A 1 83 ? -8.228 1.771 18.452 1.00 92.75 83 SER A O 1
ATOM 647 N N . LEU A 1 84 ? -10.429 2.144 18.180 1.00 90.75 84 LEU A N 1
ATOM 648 C CA . LEU A 1 84 ? -10.306 2.869 16.916 1.00 90.75 84 LEU A CA 1
ATOM 649 C C . LEU A 1 84 ? -9.688 4.266 17.130 1.00 90.75 84 LEU A C 1
ATOM 651 O O . LEU A 1 84 ? -8.942 4.742 16.277 1.00 90.75 84 LEU A O 1
ATOM 655 N N . ASP A 1 85 ? -9.903 4.869 18.303 1.00 92.25 85 ASP A N 1
ATOM 656 C CA . ASP A 1 85 ? -9.272 6.132 18.700 1.00 92.25 85 ASP A CA 1
ATOM 657 C C . ASP A 1 85 ? -7.750 5.989 18.836 1.00 92.25 85 ASP A C 1
ATOM 659 O O . ASP A 1 85 ? -7.009 6.857 18.378 1.00 92.25 85 ASP A O 1
ATOM 663 N N . ASP A 1 86 ? -7.260 4.865 19.375 1.00 92.56 86 ASP A N 1
ATOM 664 C CA . ASP A 1 86 ? -5.819 4.569 19.438 1.00 92.56 86 ASP A CA 1
ATOM 665 C C . ASP A 1 86 ? -5.198 4.525 18.033 1.00 92.56 86 ASP A C 1
ATOM 667 O O . ASP A 1 86 ? -4.104 5.045 17.809 1.00 92.56 86 ASP A O 1
ATOM 671 N N . VAL A 1 87 ? -5.913 3.937 17.066 1.00 91.56 87 VAL A N 1
ATOM 672 C CA . VAL A 1 87 ? -5.485 3.880 15.661 1.00 91.56 87 VAL A CA 1
ATOM 673 C C . VAL A 1 87 ? -5.445 5.281 15.053 1.00 91.56 87 VAL A C 1
ATOM 675 O O . VAL A 1 87 ? -4.468 5.631 14.393 1.00 91.56 87 VAL A O 1
ATOM 678 N N . MET A 1 88 ? -6.464 6.110 15.292 1.00 91.25 88 MET A N 1
ATOM 679 C CA . MET A 1 88 ? -6.484 7.491 14.797 1.00 91.25 88 MET A CA 1
ATOM 680 C C . MET A 1 88 ? -5.360 8.340 15.403 1.00 91.25 88 MET A C 1
ATOM 682 O O . MET A 1 88 ? -4.693 9.083 14.679 1.00 91.25 88 MET A O 1
ATOM 686 N N . ASN A 1 89 ? -5.104 8.184 16.703 1.00 91.75 89 ASN A N 1
ATOM 687 C CA . ASN A 1 89 ? -4.000 8.838 17.406 1.00 91.75 89 ASN A CA 1
ATOM 688 C C . ASN A 1 89 ? -2.629 8.379 16.899 1.00 91.75 89 ASN A C 1
ATOM 690 O O . ASN A 1 89 ? -1.674 9.151 16.905 1.00 91.75 89 ASN A O 1
ATOM 694 N N . TRP A 1 90 ? -2.509 7.128 16.456 1.00 92.31 90 TRP A N 1
ATOM 695 C CA . TRP A 1 90 ? -1.295 6.653 15.803 1.00 92.31 90 TRP A CA 1
ATOM 696 C C . TRP A 1 90 ? -1.143 7.278 14.411 1.00 92.31 90 TRP A C 1
ATOM 698 O O . TRP A 1 90 ? -0.106 7.854 14.091 1.00 92.31 90 TRP A O 1
ATOM 708 N N . LEU A 1 91 ? -2.204 7.252 13.599 1.00 91.31 91 LEU A N 1
ATOM 709 C CA . LEU A 1 91 ? -2.200 7.806 12.243 1.00 91.31 91 LEU A CA 1
ATOM 710 C C . LEU A 1 91 ? -1.942 9.320 12.215 1.00 91.31 91 LEU A C 1
ATOM 712 O O . LEU A 1 91 ? -1.435 9.833 11.218 1.00 91.31 91 LEU A O 1
ATOM 716 N N . SER A 1 92 ? -2.302 10.072 13.258 1.00 89.62 92 SER A N 1
ATOM 717 C CA . SER A 1 92 ? -2.043 11.520 13.333 1.00 89.62 92 SER A CA 1
ATOM 718 C C . SER A 1 92 ? -0.550 11.873 13.358 1.00 89.62 92 SER A C 1
ATOM 720 O O . SER A 1 92 ? -0.200 12.978 12.955 1.00 89.62 92 SER A O 1
ATOM 722 N N . GLN A 1 93 ? 0.326 10.931 13.722 1.00 86.88 93 GLN A N 1
ATOM 723 C CA . GLN A 1 93 ? 1.783 11.124 13.751 1.00 86.88 93 GLN A CA 1
ATOM 724 C C . GLN A 1 93 ? 2.401 11.221 12.350 1.00 86.88 93 GLN A C 1
ATOM 726 O O . GLN A 1 93 ? 3.481 11.779 12.191 1.00 86.88 93 GLN A O 1
ATOM 731 N N . PHE A 1 94 ? 1.696 10.725 11.331 1.00 79.75 94 PHE A N 1
ATOM 732 C CA . PHE A 1 94 ? 2.159 10.674 9.942 1.00 79.75 94 PHE A CA 1
ATOM 733 C C . PHE A 1 94 ? 1.513 11.767 9.081 1.00 79.75 94 PHE A C 1
ATOM 735 O O . PHE A 1 94 ? 1.170 11.550 7.921 1.00 79.75 94 PHE A O 1
ATOM 742 N N . GLN A 1 95 ? 1.292 12.949 9.663 1.00 60.06 95 GLN A N 1
ATOM 743 C CA . GLN A 1 95 ? 0.846 14.121 8.912 1.00 60.06 95 GLN A CA 1
ATOM 744 C C . GLN A 1 95 ? 2.009 14.735 8.120 1.00 60.06 95 GLN A C 1
ATOM 746 O O . GLN A 1 95 ? 2.891 15.367 8.698 1.00 60.06 95 GLN A O 1
ATOM 751 N N . ASN A 1 96 ? 1.948 14.584 6.796 1.00 44.78 96 ASN A N 1
ATOM 752 C CA . ASN A 1 96 ? 2.385 15.600 5.837 1.00 44.78 96 ASN A CA 1
ATOM 753 C C . ASN A 1 96 ? 1.144 16.215 5.188 1.00 44.78 96 ASN A C 1
ATOM 755 O O . ASN A 1 96 ? 0.205 15.439 4.893 1.00 44.78 96 ASN A O 1
#

Mean predicted aligned error: 5.49 Å